Protein AF-A0A644YRN7-F1 (afdb_monomer)

Solvent-accessible surface area (backbone atoms only — not comparable to full-atom values): 9204 Å² total; per-residue (Å²): 132,76,74,69,64,65,41,64,81,68,76,55,63,80,93,56,58,71,70,54,63,56,49,50,51,54,53,51,49,52,49,52,53,53,53,49,54,51,52,52,53,51,54,54,50,51,53,50,53,52,52,52,51,53,50,52,48,62,66,44,46,59,58,52,51,55,42,42,75,79,64,52,53,75,65,59,58,53,50,52,55,51,52,51,41,50,51,53,40,53,52,49,51,51,52,50,52,53,53,50,51,51,49,53,53,51,53,47,62,65,46,58,80,81,46,96,69,85,88,72,82,64,62,68,62,54,51,52,51,52,54,51,51,51,55,49,35,54,50,60,49,52,50,59,60,54,51,56,63,56,57,59,62,56,67,66,72,80,113

Structure (mmCIF, N/CA/C/O backbone):
data_AF-A0A644YRN7-F1
#
_entry.id   AF-A0A644YRN7-F1
#
loop_
_atom_site.group_PDB
_atom_site.id
_atom_site.type_symbol
_atom_site.label_atom_id
_atom_site.label_alt_id
_atom_site.label_comp_id
_atom_site.label_asym_id
_atom_site.label_entity_id
_atom_site.label_seq_id
_atom_site.pdbx_PDB_ins_code
_atom_site.Cartn_x
_atom_site.Cartn_y
_atom_site.Cartn_z
_atom_site.occupancy
_atom_site.B_iso_or_equiv
_atom_site.auth_seq_id
_atom_site.auth_comp_id
_atom_site.auth_asym_id
_atom_site.auth_atom_id
_atom_site.pdbx_PDB_model_num
ATOM 1 N N . MET A 1 1 ? 25.255 -28.067 -51.061 1.00 49.94 1 MET A N 1
ATOM 2 C CA . MET A 1 1 ? 25.828 -27.171 -50.021 1.00 49.94 1 MET A CA 1
ATOM 3 C C . MET A 1 1 ? 25.287 -25.727 -50.009 1.00 49.94 1 MET A C 1
ATOM 5 O O . MET A 1 1 ? 25.617 -25.000 -49.083 1.00 49.94 1 MET A O 1
ATOM 9 N N . LYS A 1 2 ? 24.439 -25.277 -50.957 1.00 49.91 2 LYS A N 1
ATOM 10 C CA . LYS A 1 2 ? 23.827 -23.923 -50.919 1.00 49.91 2 LYS A CA 1
ATOM 11 C C . LYS A 1 2 ? 22.542 -23.813 -50.076 1.00 49.91 2 LYS A C 1
ATOM 13 O O . LYS A 1 2 ? 22.180 -22.715 -49.687 1.00 49.91 2 LYS A O 1
ATOM 18 N N . GLN A 1 3 ? 21.896 -24.933 -49.756 1.00 50.34 3 GLN A N 1
ATOM 19 C CA . GLN A 1 3 ? 20.575 -24.953 -49.112 1.00 50.34 3 GLN A CA 1
ATOM 20 C C . GLN A 1 3 ? 20.610 -24.692 -47.595 1.00 50.34 3 GLN A C 1
ATOM 22 O O . GLN A 1 3 ? 19.632 -24.225 -47.030 1.00 50.34 3 GLN A O 1
ATOM 27 N N . TRP A 1 4 ? 21.756 -24.914 -46.946 1.00 53.44 4 TRP A N 1
ATOM 28 C CA . TRP A 1 4 ? 21.911 -24.742 -45.496 1.00 53.44 4 TRP A CA 1
ATOM 29 C C . TRP A 1 4 ? 22.151 -23.293 -45.050 1.00 53.44 4 TRP A C 1
ATOM 31 O O . TRP A 1 4 ? 21.967 -22.989 -43.877 1.00 53.44 4 TRP A O 1
ATOM 41 N N . ARG A 1 5 ? 22.546 -22.388 -45.960 1.00 56.09 5 ARG A N 1
ATOM 42 C CA . ARG A 1 5 ? 22.817 -20.983 -45.604 1.00 56.09 5 ARG A CA 1
ATOM 43 C C . ARG A 1 5 ? 21.550 -20.133 -45.453 1.00 56.09 5 ARG A C 1
ATOM 45 O O . ARG A 1 5 ? 21.562 -19.217 -44.648 1.00 56.09 5 ARG A O 1
ATOM 52 N N . GLY A 1 6 ? 20.459 -20.478 -46.143 1.00 49.06 6 GLY A N 1
ATOM 53 C CA . GLY A 1 6 ? 19.186 -19.748 -46.044 1.00 49.06 6 GLY A CA 1
ATOM 54 C C . GLY A 1 6 ? 18.405 -20.011 -44.750 1.00 49.06 6 GLY A C 1
ATOM 55 O O . GLY A 1 6 ? 17.650 -19.160 -44.307 1.00 49.06 6 GLY A O 1
ATOM 56 N N . CYS A 1 7 ? 18.618 -21.155 -44.090 1.00 52.56 7 CYS A N 1
ATOM 57 C CA . CYS A 1 7 ? 17.930 -21.473 -42.831 1.00 52.56 7 CYS A CA 1
ATOM 58 C C . CYS A 1 7 ? 18.516 -20.760 -41.598 1.00 52.56 7 CYS A C 1
ATOM 60 O O . CYS A 1 7 ? 17.909 -20.814 -40.530 1.00 52.56 7 CYS A O 1
ATOM 62 N N . TYR A 1 8 ? 19.683 -20.117 -41.720 1.00 54.66 8 TYR A N 1
ATOM 63 C CA . TYR A 1 8 ? 20.344 -19.437 -40.599 1.00 54.66 8 TYR A CA 1
ATOM 64 C C . TYR A 1 8 ? 19.957 -17.955 -40.480 1.00 54.66 8 TYR A C 1
ATOM 66 O O . TYR A 1 8 ? 20.001 -17.414 -39.380 1.00 54.66 8 TYR A O 1
ATOM 74 N N . GLU A 1 9 ? 19.538 -17.313 -41.577 1.00 49.16 9 GLU A N 1
ATOM 75 C CA . GLU A 1 9 ? 19.090 -15.909 -41.570 1.00 49.16 9 GLU A CA 1
ATOM 76 C C . GLU A 1 9 ? 17.693 -15.729 -40.953 1.00 49.16 9 GLU A C 1
ATOM 78 O O . GLU A 1 9 ? 17.376 -14.646 -40.471 1.00 49.16 9 GLU A O 1
ATOM 83 N N . GLU A 1 10 ? 16.883 -16.792 -40.876 1.00 53.25 10 GLU A N 1
ATOM 84 C CA . GLU A 1 10 ? 15.527 -16.734 -40.306 1.00 53.25 10 GLU A CA 1
ATOM 85 C C . GLU A 1 10 ? 15.383 -17.372 -38.914 1.00 53.25 10 GLU A C 1
ATOM 87 O O . GLU A 1 10 ? 14.283 -17.394 -38.364 1.00 53.25 10 GLU A O 1
ATOM 92 N N . GLY A 1 11 ? 16.449 -17.927 -38.322 1.00 54.25 11 GLY A N 1
ATOM 93 C CA . GLY A 1 11 ? 16.382 -18.564 -36.995 1.00 54.25 11 GLY A CA 1
ATOM 94 C C . GLY A 1 11 ? 15.363 -19.716 -36.876 1.00 54.25 11 GLY A C 1
ATOM 95 O O . GLY A 1 11 ? 15.048 -20.154 -35.770 1.00 54.25 11 GLY A O 1
ATOM 96 N N . LYS A 1 12 ? 14.833 -20.214 -38.000 1.00 51.91 12 LYS A N 1
ATOM 97 C CA . LYS A 1 12 ? 13.794 -21.245 -38.071 1.00 51.91 12 LYS A CA 1
ATOM 98 C C . LYS A 1 12 ? 14.331 -22.457 -38.815 1.00 51.91 12 LYS A C 1
ATOM 100 O O . LYS A 1 12 ? 14.265 -22.543 -40.038 1.00 51.91 12 LYS A O 1
ATOM 105 N N . VAL A 1 13 ? 14.830 -23.430 -38.059 1.00 55.69 13 VAL A N 1
ATOM 106 C CA . VAL A 1 13 ? 15.157 -24.758 -38.588 1.00 55.69 13 VAL A CA 1
ATOM 107 C C . VAL A 1 13 ? 13.957 -25.664 -38.319 1.00 55.69 13 VAL A C 1
ATOM 109 O O . VAL A 1 13 ? 13.679 -26.002 -37.175 1.00 55.69 13 VAL A O 1
ATOM 112 N N . GLY A 1 14 ? 13.202 -25.998 -39.370 1.00 56.12 14 GLY A N 1
ATOM 113 C CA . GLY A 1 14 ? 12.149 -27.019 -39.328 1.00 56.12 14 GLY A CA 1
ATOM 114 C C . GLY A 1 14 ? 11.021 -26.770 -38.325 1.00 56.12 14 GLY A C 1
ATOM 115 O O . GLY A 1 14 ? 10.788 -27.624 -37.486 1.00 56.12 14 GLY A O 1
ATOM 116 N N . GLY A 1 15 ? 10.328 -25.625 -38.387 1.00 57.16 15 GLY A N 1
ATOM 117 C CA . GLY A 1 15 ? 9.036 -25.384 -37.710 1.00 57.16 15 GLY A CA 1
ATOM 118 C C . GLY A 1 15 ? 8.986 -25.503 -36.176 1.00 57.16 15 GLY A C 1
ATOM 119 O O . GLY A 1 15 ? 7.934 -25.259 -35.597 1.00 57.16 15 GLY A O 1
ATOM 120 N N . TYR A 1 16 ? 10.081 -25.888 -35.520 1.00 60.94 16 TYR A N 1
ATOM 121 C CA . TYR A 1 16 ? 10.159 -26.179 -34.093 1.00 60.94 16 TYR A CA 1
ATOM 122 C C . TYR A 1 16 ? 11.164 -25.187 -33.502 1.00 60.94 16 TYR A C 1
ATOM 124 O O . TYR A 1 16 ? 12.379 -25.312 -33.666 1.00 60.94 16 TYR A O 1
ATOM 132 N N . THR A 1 17 ? 10.652 -24.145 -32.849 1.00 58.84 17 THR A N 1
ATOM 133 C CA . THR A 1 17 ? 11.435 -23.091 -32.197 1.00 58.84 17 THR A CA 1
ATOM 134 C C . THR A 1 17 ? 11.987 -23.587 -30.854 1.00 58.84 17 THR A C 1
ATOM 136 O O . THR A 1 17 ? 11.555 -23.178 -29.781 1.00 58.84 17 THR A O 1
ATOM 139 N N . ILE A 1 18 ? 12.984 -24.478 -30.893 1.00 59.03 18 ILE A N 1
ATOM 140 C CA . ILE A 1 18 ? 13.581 -25.106 -29.692 1.00 59.03 18 ILE A CA 1
ATOM 141 C C . ILE A 1 18 ? 14.165 -24.063 -28.705 1.00 59.03 18 ILE A C 1
ATOM 143 O O . ILE A 1 18 ? 14.219 -24.307 -27.497 1.00 59.03 18 ILE A O 1
ATOM 147 N N . PHE A 1 19 ? 14.549 -22.877 -29.194 1.00 64.50 19 PHE A N 1
ATOM 148 C CA . PHE A 1 19 ? 15.011 -21.750 -28.369 1.00 64.50 19 PHE A CA 1
ATOM 149 C C . PHE A 1 19 ? 13.874 -20.931 -27.735 1.00 64.50 19 PHE A C 1
ATOM 151 O O . PHE A 1 19 ? 14.059 -20.391 -26.646 1.00 64.50 19 PHE A O 1
ATOM 158 N N . ASP A 1 20 ? 12.704 -20.867 -28.370 1.00 67.31 20 ASP A N 1
ATOM 159 C CA . ASP A 1 20 ? 11.562 -20.066 -27.912 1.00 67.31 20 ASP A CA 1
ATOM 160 C C . ASP A 1 20 ? 10.786 -20.820 -26.821 1.00 67.31 20 ASP A C 1
ATOM 162 O O . ASP A 1 20 ? 10.565 -20.303 -25.730 1.00 67.31 20 ASP A O 1
ATOM 166 N N . GLU A 1 21 ? 10.523 -22.118 -27.027 1.00 69.31 21 GLU A N 1
ATOM 167 C CA . GLU A 1 21 ? 9.742 -22.936 -26.088 1.00 69.31 21 GLU A CA 1
ATOM 168 C C . GLU A 1 21 ? 10.437 -23.125 -24.724 1.00 69.31 21 GLU A C 1
ATOM 170 O O . GLU A 1 21 ? 9.800 -23.047 -23.666 1.00 69.31 21 GLU A O 1
ATOM 175 N N . LYS A 1 22 ? 11.765 -23.329 -24.716 1.00 68.88 22 LYS A N 1
ATOM 176 C CA . LYS A 1 22 ? 12.532 -23.411 -23.463 1.00 68.88 22 LYS A CA 1
ATOM 177 C C . LYS A 1 22 ? 12.658 -22.049 -22.778 1.00 68.88 22 LYS A C 1
ATOM 179 O O . LYS A 1 22 ? 12.472 -21.993 -21.563 1.00 68.88 22 LYS A O 1
ATOM 184 N N . SER A 1 23 ? 12.949 -20.974 -23.517 1.00 75.94 23 SER A N 1
ATOM 185 C CA . SER A 1 23 ? 13.095 -19.615 -22.965 1.00 75.94 23 SER A CA 1
ATOM 186 C C . SER A 1 23 ? 11.795 -19.125 -22.321 1.00 75.94 23 SER A C 1
ATOM 188 O O . SER A 1 23 ? 11.792 -18.671 -21.172 1.00 75.94 23 SER A O 1
ATOM 190 N N . ASP A 1 24 ? 10.665 -19.346 -22.994 1.00 82.25 24 ASP A N 1
ATOM 191 C CA . ASP A 1 24 ? 9.338 -19.012 -22.486 1.00 82.25 24 ASP A CA 1
ATOM 192 C C . ASP A 1 24 ? 9.026 -19.696 -21.161 1.00 82.25 24 ASP A C 1
ATOM 194 O O . ASP A 1 24 ? 8.397 -19.105 -20.280 1.00 82.25 24 ASP A O 1
ATOM 198 N N . LYS A 1 25 ? 9.474 -20.943 -20.992 1.00 81.62 25 LYS A N 1
ATOM 199 C CA . LYS A 1 25 ? 9.264 -21.691 -19.753 1.00 81.62 25 LYS A CA 1
ATOM 200 C C . LYS A 1 25 ? 10.004 -21.049 -18.580 1.00 81.62 25 LYS A C 1
ATOM 202 O O . LYS A 1 25 ? 9.419 -20.921 -17.504 1.00 81.62 25 LYS A O 1
ATOM 207 N N . TYR A 1 26 ? 11.239 -20.586 -18.785 1.00 86.62 26 TYR A N 1
ATOM 208 C CA . TYR A 1 26 ? 12.002 -19.873 -17.754 1.00 86.62 26 TYR A CA 1
ATOM 209 C C . TYR A 1 26 ? 11.416 -18.489 -17.457 1.00 86.62 26 TYR A C 1
ATOM 211 O O . TYR A 1 26 ? 11.288 -18.126 -16.288 1.00 86.62 26 TYR A O 1
ATOM 219 N N . ILE A 1 27 ? 10.985 -17.741 -18.479 1.00 87.94 27 ILE A N 1
ATOM 220 C CA . ILE A 1 27 ? 10.361 -16.422 -18.295 1.00 87.94 27 ILE A CA 1
ATOM 221 C C . ILE A 1 27 ? 9.021 -16.553 -17.557 1.00 87.94 27 ILE A C 1
ATOM 223 O O . ILE A 1 27 ? 8.751 -15.791 -16.627 1.00 87.94 27 ILE A O 1
ATOM 227 N N . LYS A 1 28 ? 8.184 -17.533 -17.922 1.00 88.31 28 LYS A N 1
ATOM 228 C CA . LYS A 1 28 ? 6.912 -17.815 -17.233 1.00 88.31 28 LYS A CA 1
ATOM 229 C C . LYS A 1 28 ? 7.150 -18.236 -15.786 1.00 88.31 28 LYS A C 1
ATOM 231 O O . LYS A 1 28 ? 6.485 -17.714 -14.894 1.00 88.31 28 LYS A O 1
ATOM 236 N N . PHE A 1 29 ? 8.123 -19.114 -15.540 1.00 92.00 29 PHE A N 1
ATOM 237 C CA . PHE A 1 29 ? 8.484 -19.533 -14.186 1.00 92.00 29 PHE A CA 1
ATOM 238 C C . PHE A 1 29 ? 8.983 -18.356 -13.333 1.00 92.00 29 PHE A C 1
ATOM 240 O O . PHE A 1 29 ? 8.491 -18.152 -12.225 1.00 92.00 29 PHE A O 1
ATOM 247 N N . GLY A 1 30 ? 9.887 -17.530 -13.870 1.00 93.06 30 GLY A N 1
ATOM 248 C CA . GLY A 1 30 ? 10.397 -16.341 -13.186 1.00 93.06 30 GLY A CA 1
ATOM 249 C C . GLY A 1 30 ? 9.299 -15.325 -12.862 1.00 93.06 30 GLY A C 1
ATOM 250 O O . GLY A 1 30 ? 9.246 -14.813 -11.745 1.00 93.06 30 GLY A O 1
ATOM 251 N N . LYS A 1 31 ? 8.366 -15.086 -13.795 1.00 91.56 31 LYS A N 1
ATOM 252 C CA . LYS A 1 31 ? 7.197 -14.222 -13.559 1.00 91.56 31 LYS A CA 1
ATOM 253 C C . LYS A 1 31 ? 6.299 -14.763 -12.446 1.00 91.56 31 LYS A C 1
ATOM 255 O O . LYS A 1 31 ? 5.912 -14.001 -11.565 1.00 91.56 31 LYS A O 1
ATOM 260 N N . LEU A 1 32 ? 5.981 -16.058 -12.463 1.00 94.00 32 LEU A N 1
ATOM 261 C CA . LEU A 1 32 ? 5.160 -16.686 -11.421 1.00 94.00 32 LEU A CA 1
ATOM 262 C C . LEU A 1 32 ? 5.814 -16.574 -10.042 1.00 94.00 32 LEU A C 1
ATOM 264 O O . LEU A 1 32 ? 5.143 -16.225 -9.073 1.00 94.00 32 LEU A O 1
ATOM 268 N N . PHE A 1 33 ? 7.122 -16.819 -9.964 1.00 95.69 33 PHE A N 1
ATOM 269 C CA . PHE A 1 33 ? 7.883 -16.670 -8.728 1.00 95.69 33 PHE A CA 1
ATOM 270 C C . PHE A 1 33 ? 7.885 -15.219 -8.224 1.00 95.69 33 PHE A C 1
ATOM 272 O O . PHE A 1 33 ? 7.654 -14.962 -7.048 1.00 95.69 33 PHE A O 1
ATOM 279 N N . TYR A 1 34 ? 8.079 -14.250 -9.118 1.00 92.88 34 TYR A N 1
ATOM 280 C CA . TYR A 1 34 ? 8.039 -12.833 -8.763 1.00 92.88 34 TYR A CA 1
ATOM 281 C C . TYR A 1 34 ? 6.675 -12.412 -8.190 1.00 92.88 34 TYR A C 1
ATOM 283 O O . TYR A 1 34 ? 6.608 -11.804 -7.119 1.00 92.88 34 TYR A O 1
ATOM 291 N N . PHE A 1 35 ? 5.575 -12.782 -8.855 1.00 93.12 35 PHE A N 1
ATOM 292 C CA . PHE A 1 35 ? 4.229 -12.463 -8.373 1.00 93.12 35 PHE A CA 1
ATOM 293 C C . PHE A 1 35 ? 3.880 -13.168 -7.060 1.00 93.12 35 PHE A C 1
ATOM 295 O O . PHE A 1 35 ? 3.199 -12.571 -6.226 1.00 93.12 35 PHE A O 1
ATOM 302 N N . SER A 1 36 ? 4.352 -14.401 -6.840 1.00 95.44 36 SER A N 1
ATOM 303 C CA . SER A 1 36 ? 4.099 -15.101 -5.578 1.00 95.44 36 SER A CA 1
ATOM 304 C C . SER A 1 36 ? 4.773 -14.389 -4.405 1.00 95.44 36 SER A C 1
ATOM 306 O O . SER A 1 36 ? 4.118 -14.136 -3.396 1.00 95.44 36 SER A O 1
ATOM 308 N N . VAL A 1 37 ? 6.033 -13.968 -4.556 1.00 96.69 37 VAL A N 1
ATOM 309 C CA . VAL A 1 37 ? 6.764 -13.212 -3.526 1.00 96.69 37 VAL A CA 1
ATOM 310 C C . VAL A 1 37 ? 6.051 -11.897 -3.196 1.00 96.69 37 VAL A C 1
ATOM 312 O O . VAL A 1 37 ? 5.842 -11.596 -2.021 1.00 96.69 37 VAL A O 1
ATOM 315 N N . ILE A 1 38 ? 5.600 -11.145 -4.207 1.00 93.69 38 ILE A N 1
ATOM 316 C CA . ILE A 1 38 ? 4.824 -9.911 -3.991 1.00 93.69 38 ILE A CA 1
ATOM 317 C C . ILE A 1 38 ? 3.526 -10.199 -3.235 1.00 93.69 38 ILE A C 1
ATOM 319 O O . ILE A 1 38 ? 3.178 -9.463 -2.308 1.00 93.69 38 ILE A O 1
ATOM 323 N N . ALA A 1 39 ? 2.810 -11.263 -3.602 1.00 93.19 39 ALA A N 1
ATOM 324 C CA . ALA A 1 39 ? 1.571 -11.638 -2.934 1.00 93.19 39 ALA A CA 1
ATOM 325 C C . ALA A 1 39 ? 1.813 -11.977 -1.453 1.00 93.19 39 ALA A C 1
ATOM 327 O O . ALA A 1 39 ? 1.104 -11.467 -0.587 1.00 93.19 39 ALA A O 1
ATOM 328 N N . PHE A 1 40 ? 2.858 -12.751 -1.143 1.00 96.50 40 PHE A N 1
ATOM 329 C CA . PHE A 1 40 ? 3.236 -13.064 0.238 1.00 96.50 40 PHE A CA 1
ATOM 330 C C . PHE A 1 40 ? 3.582 -11.812 1.048 1.00 96.50 40 PHE A C 1
ATOM 332 O O . PHE A 1 40 ? 3.052 -11.629 2.145 1.00 96.50 40 PHE A O 1
ATOM 339 N N . ILE A 1 41 ? 4.417 -10.922 0.504 1.00 95.06 41 ILE A N 1
ATOM 340 C CA . ILE A 1 41 ? 4.788 -9.664 1.171 1.00 95.06 41 ILE A CA 1
ATOM 341 C C . ILE A 1 41 ? 3.543 -8.813 1.434 1.00 95.06 41 ILE A C 1
ATOM 343 O O . ILE A 1 41 ? 3.395 -8.244 2.515 1.00 95.06 41 ILE A O 1
ATOM 347 N N . THR A 1 42 ? 2.622 -8.765 0.472 1.00 90.88 42 THR A N 1
ATOM 348 C CA . THR A 1 42 ? 1.374 -8.005 0.587 1.00 90.88 42 THR A CA 1
ATOM 349 C C . THR A 1 42 ? 0.496 -8.547 1.717 1.00 90.88 42 THR A C 1
ATOM 351 O O . THR A 1 42 ? -0.004 -7.771 2.528 1.00 90.88 42 THR A O 1
ATOM 354 N N . ILE A 1 43 ? 0.357 -9.871 1.832 1.00 91.44 43 ILE A N 1
ATOM 355 C CA . ILE A 1 43 ? -0.407 -10.517 2.912 1.00 91.44 43 ILE A CA 1
ATOM 356 C C . ILE A 1 43 ? 0.218 -10.220 4.282 1.00 91.44 43 ILE A C 1
ATOM 358 O O . ILE A 1 43 ? -0.488 -9.836 5.215 1.00 91.44 43 ILE A O 1
ATOM 362 N N . ILE A 1 44 ? 1.542 -10.353 4.405 1.00 93.75 44 ILE A N 1
ATOM 363 C CA . ILE A 1 44 ? 2.261 -10.070 5.657 1.00 9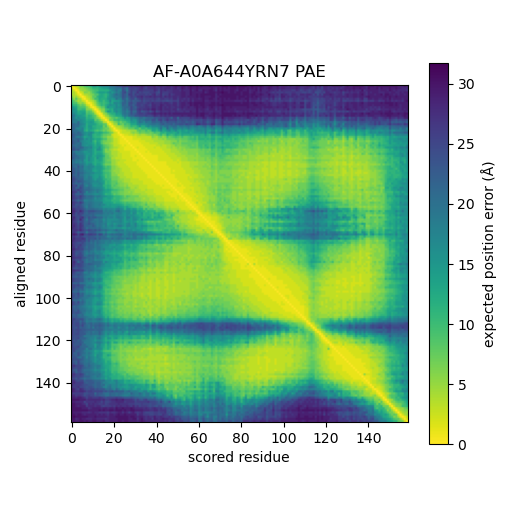3.75 44 ILE A CA 1
ATOM 364 C C . ILE A 1 44 ? 2.117 -8.590 6.035 1.00 93.75 44 ILE A C 1
ATOM 366 O O . ILE A 1 44 ? 1.860 -8.261 7.193 1.00 93.75 44 ILE A O 1
ATOM 370 N N . SER A 1 45 ? 2.231 -7.692 5.056 1.00 89.44 45 SER A N 1
ATOM 371 C CA . SER A 1 45 ? 2.032 -6.256 5.252 1.00 89.44 45 SER A CA 1
ATOM 372 C C . SER A 1 45 ? 0.619 -5.947 5.753 1.00 89.44 45 SER A C 1
ATOM 374 O O . SER A 1 45 ? 0.470 -5.227 6.739 1.00 89.44 45 SER A O 1
ATOM 376 N N . MET A 1 46 ? -0.414 -6.559 5.160 1.00 84.69 46 MET A N 1
ATOM 377 C CA . MET A 1 46 ? -1.796 -6.417 5.630 1.00 84.69 46 MET A CA 1
ATOM 378 C C . MET A 1 46 ? -1.955 -6.884 7.081 1.00 84.69 46 MET A C 1
ATOM 380 O O . MET A 1 46 ? -2.551 -6.172 7.888 1.00 84.69 46 MET A O 1
ATOM 384 N N . ALA A 1 47 ? -1.383 -8.037 7.443 1.00 88.06 47 ALA A N 1
ATOM 385 C CA . ALA A 1 47 ? -1.400 -8.530 8.821 1.00 88.06 47 ALA A CA 1
ATOM 386 C C . ALA A 1 47 ? -0.732 -7.545 9.797 1.00 88.06 47 ALA A C 1
ATOM 388 O O . ALA A 1 47 ? -1.264 -7.286 10.877 1.00 88.06 47 ALA A O 1
ATOM 389 N N . ASN A 1 48 ? 0.390 -6.941 9.400 1.00 89.19 48 ASN A N 1
ATOM 390 C CA . ASN A 1 48 ? 1.071 -5.931 10.206 1.00 89.19 48 ASN A CA 1
ATOM 391 C C . ASN A 1 48 ? 0.193 -4.686 10.417 1.00 89.19 48 ASN A C 1
ATOM 393 O O . ASN A 1 48 ? 0.005 -4.245 11.550 1.00 89.19 48 ASN A O 1
ATOM 397 N N . VAL A 1 49 ? -0.427 -4.169 9.352 1.00 83.00 49 VAL A N 1
ATOM 398 C CA . VAL A 1 49 ? -1.359 -3.033 9.450 1.00 83.00 49 VAL A CA 1
ATOM 399 C C . VAL A 1 49 ? -2.507 -3.352 10.409 1.00 83.00 49 VAL A C 1
ATOM 401 O O . VAL A 1 49 ? -2.824 -2.531 11.270 1.00 83.00 49 VAL A O 1
ATOM 404 N N . PHE A 1 50 ? -3.093 -4.552 10.337 1.00 78.62 50 PHE A N 1
ATOM 405 C CA . PHE A 1 50 ? -4.141 -4.960 11.275 1.00 78.62 50 PHE A CA 1
ATOM 406 C C . PHE A 1 50 ? -3.663 -4.969 12.726 1.00 78.62 50 PHE A C 1
ATOM 408 O O . PHE A 1 50 ? -4.373 -4.469 13.601 1.00 78.62 50 PHE A O 1
ATOM 415 N N . ASN A 1 51 ? -2.462 -5.485 12.985 1.00 84.81 51 ASN A N 1
ATOM 416 C CA . ASN A 1 51 ? -1.889 -5.512 14.327 1.00 84.81 51 ASN A CA 1
ATOM 417 C C . ASN A 1 51 ? -1.653 -4.095 14.866 1.00 84.81 51 ASN A C 1
ATOM 419 O O . ASN A 1 51 ? -2.016 -3.802 16.006 1.00 84.81 51 ASN A O 1
ATOM 423 N N . VAL A 1 52 ? -1.116 -3.194 14.041 1.00 84.56 52 VAL A N 1
ATOM 424 C CA . VAL A 1 52 ? -0.882 -1.791 14.412 1.00 84.56 52 VAL A CA 1
ATOM 425 C C . VAL A 1 52 ? -2.195 -1.070 14.703 1.00 84.56 52 VAL A C 1
ATOM 427 O O . VAL A 1 52 ? -2.306 -0.390 15.723 1.00 84.56 52 VAL A O 1
ATOM 430 N N . VAL A 1 53 ? -3.210 -1.228 13.851 1.00 78.62 53 VAL A N 1
ATOM 431 C CA . VAL A 1 53 ? -4.521 -0.596 14.055 1.00 78.62 53 VAL A CA 1
ATOM 432 C C . VAL A 1 53 ? -5.187 -1.128 15.321 1.00 78.62 53 VAL A C 1
ATOM 434 O O . VAL A 1 53 ? -5.685 -0.343 16.123 1.00 78.62 53 VAL A O 1
ATOM 437 N N . ASN A 1 54 ? -5.165 -2.444 15.544 1.00 78.25 54 ASN A N 1
ATOM 438 C CA . ASN A 1 54 ? -5.768 -3.054 16.729 1.00 78.25 54 ASN A CA 1
ATOM 439 C C . ASN A 1 54 ? -5.101 -2.546 18.019 1.00 78.25 54 ASN A C 1
ATOM 441 O O . ASN A 1 54 ? -5.796 -2.170 18.961 1.00 78.25 54 ASN A O 1
ATOM 445 N N . THR A 1 55 ? -3.770 -2.451 18.035 1.00 83.69 55 THR A N 1
ATOM 446 C CA . THR A 1 55 ? -3.019 -1.878 19.161 1.00 83.69 55 THR A CA 1
ATOM 447 C C . THR A 1 55 ? -3.341 -0.396 19.372 1.00 83.69 55 THR A C 1
ATOM 449 O O . THR A 1 55 ? -3.602 0.011 20.503 1.00 83.69 55 THR A O 1
ATOM 452 N N . ASN A 1 56 ? -3.403 0.410 18.305 1.00 81.19 56 ASN A N 1
ATOM 453 C CA . ASN A 1 56 ? -3.770 1.830 18.398 1.00 81.19 56 ASN A CA 1
ATOM 454 C C . ASN A 1 56 ? -5.176 2.030 18.973 1.00 81.19 56 ASN A C 1
ATOM 456 O O . ASN A 1 56 ? -5.378 2.906 19.813 1.00 81.19 56 ASN A O 1
ATOM 460 N N . VAL A 1 57 ? -6.139 1.199 18.561 1.00 75.25 57 VAL A N 1
ATOM 461 C CA . VAL A 1 57 ? -7.498 1.235 19.111 1.00 75.25 57 VAL A CA 1
ATOM 462 C C . VAL A 1 57 ? -7.473 0.932 20.606 1.00 75.25 57 VAL A C 1
ATOM 464 O O . VAL A 1 57 ? -8.045 1.697 21.371 1.00 75.25 57 VAL A O 1
ATOM 467 N N . ILE A 1 58 ? -6.772 -0.115 21.050 1.00 77.94 58 ILE A N 1
ATOM 468 C CA . ILE A 1 58 ? -6.691 -0.474 22.478 1.00 77.94 58 ILE A CA 1
ATOM 469 C C . ILE A 1 58 ? -6.092 0.666 23.314 1.00 77.94 58 ILE A C 1
ATOM 471 O O . ILE A 1 58 ? -6.632 0.994 24.372 1.00 77.94 58 ILE A O 1
ATOM 475 N N . LEU A 1 59 ? -5.010 1.288 22.838 1.00 77.62 59 LEU A N 1
ATOM 476 C CA . LEU A 1 59 ? -4.355 2.401 23.533 1.00 77.62 59 LEU A CA 1
ATOM 477 C C . LEU A 1 59 ? -5.293 3.609 23.678 1.00 77.62 59 LEU A C 1
ATOM 479 O O . LEU A 1 59 ? -5.393 4.188 24.759 1.00 77.62 59 LEU A O 1
ATOM 483 N N . ARG A 1 60 ? -6.037 3.940 22.618 1.00 78.94 60 ARG A N 1
ATOM 484 C CA . ARG A 1 60 ? -6.940 5.101 22.586 1.00 78.94 60 ARG A CA 1
ATOM 485 C C . ARG A 1 60 ? -8.316 4.842 23.177 1.00 78.94 60 ARG A C 1
ATOM 487 O O . ARG A 1 60 ? -9.006 5.792 23.529 1.00 78.94 60 ARG A O 1
ATOM 494 N N . SER A 1 61 ? -8.723 3.587 23.354 1.00 74.81 61 SER A N 1
ATOM 495 C CA . SER A 1 61 ? -10.000 3.242 23.990 1.00 74.81 61 SER A CA 1
ATOM 496 C C . SER A 1 61 ? -10.144 3.857 25.383 1.00 74.81 61 SER A C 1
ATOM 498 O O . SER A 1 61 ? -11.248 4.242 25.754 1.00 74.81 61 SER A O 1
ATOM 500 N N . LYS A 1 62 ? -9.044 4.018 26.136 1.00 76.25 62 LYS A N 1
ATOM 501 C CA . LYS A 1 62 ? -9.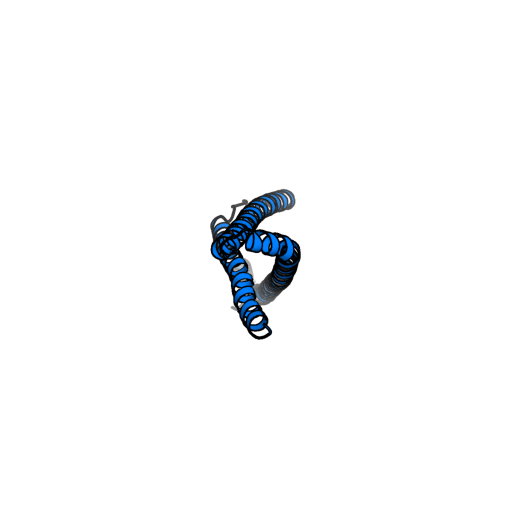058 4.687 27.450 1.00 76.25 62 LYS A CA 1
ATOM 502 C C . LYS A 1 62 ? -9.388 6.178 27.338 1.00 76.25 62 LYS A C 1
ATOM 504 O O . LYS A 1 62 ? -10.240 6.671 28.069 1.00 76.25 62 LYS A O 1
ATOM 509 N N . GLU A 1 63 ? -8.768 6.880 26.395 1.00 78.81 63 GLU A N 1
ATOM 510 C CA . GLU A 1 63 ? -9.031 8.302 26.134 1.00 78.81 63 GLU A CA 1
ATOM 511 C C . GLU A 1 63 ? -10.456 8.514 25.604 1.00 78.81 63 GLU A C 1
ATOM 513 O O . GLU A 1 63 ? -11.179 9.399 26.060 1.00 78.81 63 GLU A O 1
ATOM 518 N N . LEU A 1 64 ? -10.899 7.649 24.686 1.00 75.06 64 LEU A N 1
ATOM 519 C CA . LEU A 1 64 ? -12.245 7.676 24.114 1.00 75.06 64 LEU A CA 1
ATOM 520 C C . LEU A 1 64 ? -13.330 7.372 25.159 1.00 75.06 64 LEU A C 1
ATOM 522 O O . LEU A 1 64 ? -14.401 7.978 25.117 1.00 75.06 64 LEU A O 1
ATOM 526 N N . ALA A 1 65 ? -13.054 6.475 26.112 1.00 72.88 65 ALA A N 1
ATOM 527 C CA . ALA A 1 65 ? -13.941 6.206 27.239 1.00 72.88 65 ALA A CA 1
ATOM 528 C C . ALA A 1 65 ? -14.089 7.444 28.137 1.00 72.88 65 ALA A C 1
ATOM 530 O O . ALA A 1 65 ? -15.214 7.815 28.464 1.00 72.88 65 ALA A O 1
ATOM 531 N N . LEU A 1 66 ? -12.996 8.148 28.452 1.00 80.44 66 LEU A N 1
ATOM 532 C CA . LEU A 1 66 ? -13.046 9.404 29.214 1.00 80.44 66 LEU A CA 1
ATOM 533 C C . LEU A 1 66 ? -13.843 10.493 28.479 1.00 80.44 66 LEU A C 1
ATOM 535 O O . LEU A 1 66 ? -14.704 11.139 29.070 1.00 80.44 66 LEU A O 1
ATOM 539 N N . LEU A 1 67 ? -13.633 10.644 27.169 1.00 77.44 67 LEU A N 1
ATOM 540 C CA . LEU A 1 67 ? -14.405 11.563 26.324 1.00 77.44 67 LEU A CA 1
ATOM 541 C C . LEU A 1 67 ? -15.905 11.232 26.309 1.00 77.44 67 LEU A C 1
ATOM 543 O O . LEU A 1 67 ? -16.736 12.140 26.271 1.00 77.44 67 LEU A O 1
ATOM 547 N N . SER A 1 68 ? -16.268 9.947 26.364 1.00 75.69 68 SER A N 1
ATOM 548 C CA . SER A 1 68 ? -17.674 9.529 26.399 1.00 75.69 68 SER A CA 1
ATOM 549 C C . SER A 1 68 ? -18.384 9.932 27.696 1.00 75.69 68 SER A C 1
ATOM 551 O O . SER A 1 68 ? -19.561 10.284 27.651 1.00 75.69 68 SER A O 1
ATOM 553 N N . VAL A 1 69 ? -17.661 9.982 28.822 1.00 80.06 69 VAL A N 1
ATOM 554 C CA . VAL A 1 69 ? -18.186 10.454 30.118 1.00 80.06 69 VAL A CA 1
ATOM 555 C C . VAL A 1 69 ? -18.485 11.958 30.085 1.00 80.06 69 VAL A C 1
ATOM 557 O O . VAL A 1 69 ? -19.446 12.406 30.699 1.00 80.06 69 VAL A O 1
ATOM 560 N N . VAL A 1 70 ? -17.725 12.732 29.303 1.00 82.38 70 VAL A N 1
ATOM 561 C CA . VAL A 1 70 ? -17.942 14.179 29.087 1.00 82.38 70 VAL A CA 1
ATOM 562 C C . VAL A 1 70 ? -19.016 14.450 28.008 1.00 82.38 70 VAL A C 1
ATOM 564 O O . VAL A 1 70 ? -19.300 15.594 27.667 1.00 82.38 70 VAL A O 1
ATOM 567 N N . GLY A 1 71 ? -19.658 13.403 27.472 1.00 79.50 71 GLY A N 1
ATOM 568 C CA . GLY A 1 71 ? -20.781 13.520 26.533 1.00 79.50 71 GLY A CA 1
ATOM 569 C C . GLY A 1 71 ? -20.403 13.451 25.050 1.00 79.50 71 GLY A C 1
ATOM 570 O O . GLY A 1 71 ? -21.216 13.796 24.190 1.00 79.50 71 GLY A O 1
ATOM 571 N N . ALA A 1 72 ? -19.193 12.998 24.703 1.00 77.25 72 ALA A N 1
ATOM 572 C CA . ALA A 1 72 ? -18.813 12.828 23.303 1.00 77.25 72 ALA A CA 1
ATOM 573 C C . ALA A 1 72 ? -19.688 11.770 22.600 1.00 77.25 72 ALA A C 1
ATOM 575 O O . ALA A 1 72 ? -19.768 10.609 23.005 1.00 77.25 72 ALA A O 1
ATOM 576 N N . SER A 1 73 ? -20.318 12.159 21.487 1.00 78.25 73 SER A N 1
ATOM 577 C CA . SER A 1 73 ? -21.147 11.258 20.680 1.00 78.25 73 SER A CA 1
ATOM 578 C C . SER A 1 73 ? -20.317 10.154 20.009 1.00 78.25 73 SER A C 1
ATOM 580 O O . SER A 1 73 ? -19.242 10.404 19.458 1.00 78.25 73 SER A O 1
ATOM 582 N N . ARG A 1 74 ? -20.867 8.929 19.940 1.00 71.56 74 ARG A N 1
ATOM 583 C CA . ARG A 1 74 ? -20.263 7.770 19.241 1.00 71.56 74 ARG A CA 1
ATOM 584 C C . ARG A 1 74 ? -19.929 8.055 17.767 1.00 71.56 74 ARG A C 1
ATOM 586 O O . ARG A 1 74 ? -19.074 7.385 17.189 1.00 71.56 74 ARG A O 1
ATOM 593 N N . ASN A 1 75 ? -20.594 9.032 17.146 1.00 76.00 75 ASN A N 1
ATOM 594 C CA . ASN A 1 75 ? -20.316 9.445 15.768 1.00 76.00 75 ASN A CA 1
ATOM 595 C C . ASN A 1 75 ? -19.018 10.253 15.645 1.00 76.00 75 ASN A C 1
ATOM 597 O O . ASN A 1 75 ? -18.304 10.091 14.655 1.00 76.00 75 ASN A O 1
ATOM 601 N N . SER A 1 76 ? -18.671 11.053 16.656 1.00 76.75 76 SER A N 1
ATOM 602 C CA . SER A 1 76 ? -17.411 11.803 16.695 1.00 76.75 76 SER A CA 1
ATOM 603 C C . SER A 1 76 ? -16.215 10.853 16.752 1.00 76.75 76 SER A C 1
ATOM 605 O O . SER A 1 76 ? -15.261 11.019 15.999 1.00 76.75 76 SER A O 1
ATOM 607 N N . ILE A 1 77 ? -16.322 9.785 17.549 1.00 74.06 77 ILE A N 1
ATOM 608 C CA . ILE A 1 77 ? -15.289 8.745 17.668 1.00 74.06 77 ILE A CA 1
ATOM 609 C C . ILE A 1 77 ? -15.058 8.047 16.322 1.00 74.06 77 ILE A C 1
ATOM 611 O O . ILE A 1 77 ? -13.926 7.938 15.856 1.00 74.06 77 ILE A O 1
ATOM 615 N N . LYS A 1 78 ? -16.135 7.638 15.639 1.00 75.38 78 LYS A N 1
ATOM 616 C CA . LYS A 1 78 ? -16.030 7.027 14.304 1.00 75.38 78 LYS A CA 1
ATOM 617 C C . LYS A 1 78 ? -15.384 7.972 13.294 1.00 75.38 78 LYS A C 1
ATOM 619 O O . LYS A 1 78 ? -14.550 7.530 12.512 1.00 75.38 78 LYS A O 1
ATOM 624 N N . LYS A 1 79 ? -15.754 9.258 13.305 1.00 82.31 79 LYS A N 1
ATOM 625 C CA . LYS A 1 79 ? -15.203 10.260 12.381 1.00 82.31 79 LYS A CA 1
ATOM 626 C C . LYS A 1 79 ? -13.691 10.416 12.555 1.00 82.31 79 LYS A C 1
ATOM 628 O O . LYS A 1 79 ? -12.982 10.475 11.558 1.00 82.31 79 LYS A O 1
ATOM 633 N N . ILE A 1 80 ? -13.205 10.419 13.796 1.00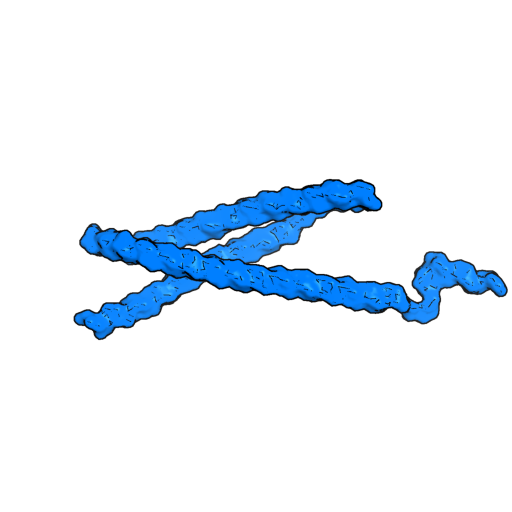 81.31 80 ILE A N 1
ATOM 634 C CA . ILE A 1 80 ? -11.769 10.485 14.098 1.00 81.31 80 ILE A CA 1
ATOM 635 C C . ILE A 1 80 ? -11.041 9.263 13.524 1.00 81.31 80 ILE A C 1
ATOM 637 O O . ILE A 1 80 ? -10.056 9.426 12.811 1.00 81.31 80 ILE A O 1
ATOM 641 N N . MET A 1 81 ? -11.571 8.055 13.742 1.00 78.50 81 MET A N 1
ATOM 642 C CA . MET A 1 81 ? -10.970 6.823 13.207 1.00 78.50 81 MET A CA 1
ATOM 643 C C . MET A 1 81 ? -10.913 6.807 11.671 1.00 78.50 81 MET A C 1
ATOM 645 O O . MET A 1 81 ? -9.924 6.364 11.092 1.00 78.50 81 MET A O 1
ATOM 649 N N . TYR A 1 82 ? -11.959 7.306 11.004 1.00 81.25 82 TYR A N 1
ATOM 650 C CA . TYR A 1 82 ? -11.975 7.444 9.544 1.00 81.25 82 TYR A CA 1
ATOM 651 C C . TYR A 1 82 ? -10.911 8.427 9.045 1.00 81.25 82 TYR A C 1
ATOM 653 O O . TYR A 1 82 ? -10.198 8.115 8.092 1.00 81.25 82 TYR A O 1
ATOM 661 N N . LEU A 1 83 ? -10.804 9.598 9.680 1.00 84.50 83 LEU A N 1
ATOM 662 C CA . LEU A 1 83 ? -9.833 10.624 9.298 1.00 84.50 83 LEU A CA 1
ATOM 663 C C . LEU A 1 83 ? -8.401 10.126 9.468 1.00 84.50 83 LEU A C 1
ATOM 665 O O . LEU A 1 83 ? -7.585 10.283 8.567 1.00 84.50 83 LEU A O 1
ATOM 669 N N . GLU A 1 84 ? -8.112 9.471 10.585 1.00 82.38 84 GLU A N 1
ATOM 670 C CA . GLU A 1 84 ? -6.796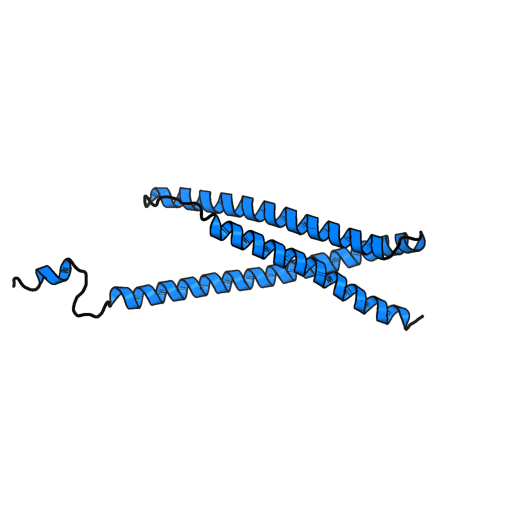 8.905 10.837 1.00 82.38 84 GLU A CA 1
ATOM 671 C C . GLU A 1 84 ? -6.419 7.835 9.807 1.00 82.38 84 GLU A C 1
ATOM 673 O O . GLU A 1 84 ? -5.336 7.881 9.225 1.00 82.38 84 GLU A O 1
ATOM 678 N N . GLY A 1 85 ? -7.328 6.902 9.520 1.00 81.44 85 GLY A N 1
ATOM 679 C CA . GLY A 1 85 ? -7.076 5.872 8.519 1.00 81.44 85 GLY A CA 1
ATOM 680 C C . GLY A 1 85 ? -6.905 6.430 7.100 1.00 81.44 85 GLY A C 1
ATOM 681 O O . GLY A 1 85 ? -6.059 5.946 6.341 1.00 81.44 85 GLY A O 1
ATOM 682 N N . MET A 1 86 ? -7.650 7.484 6.742 1.00 85.06 86 MET A N 1
ATOM 683 C CA . MET A 1 86 ? -7.447 8.203 5.479 1.00 85.06 86 MET A CA 1
ATOM 684 C C . MET A 1 86 ? -6.070 8.864 5.423 1.00 85.06 86 MET A C 1
ATOM 686 O O . MET A 1 86 ? -5.387 8.736 4.408 1.00 85.06 86 MET A O 1
ATOM 690 N N . LEU A 1 87 ? -5.639 9.523 6.502 1.00 87.75 87 LEU A N 1
ATOM 691 C CA . LEU A 1 87 ? -4.320 10.152 6.574 1.00 87.75 87 LEU A CA 1
ATOM 692 C C . LEU A 1 87 ? -3.204 9.119 6.383 1.00 87.75 87 LEU A C 1
ATOM 694 O O . LEU A 1 87 ? -2.338 9.324 5.535 1.00 87.75 87 LEU A O 1
ATOM 698 N N . TYR A 1 88 ? -3.263 7.975 7.073 1.00 85.50 88 TYR A N 1
ATOM 699 C CA . TYR A 1 88 ? -2.285 6.896 6.885 1.00 85.50 88 TYR A CA 1
ATOM 700 C C . TYR A 1 88 ? -2.261 6.356 5.449 1.00 85.50 88 TYR A C 1
ATOM 702 O O . TYR A 1 88 ? -1.184 6.106 4.909 1.00 85.50 88 TYR A O 1
ATOM 710 N N . SER A 1 89 ? -3.426 6.220 4.809 1.00 86.62 89 SER A N 1
ATOM 711 C CA . SER A 1 89 ? -3.519 5.749 3.420 1.00 86.62 89 SER A CA 1
ATOM 712 C C . SER A 1 89 ? -2.888 6.741 2.438 1.00 86.62 89 SER A C 1
ATOM 714 O O . SER A 1 89 ? -2.111 6.343 1.573 1.00 86.62 89 SER A O 1
ATOM 716 N N . ILE A 1 90 ? -3.172 8.039 2.595 1.00 89.88 90 ILE A N 1
ATOM 717 C CA . ILE A 1 90 ? -2.610 9.104 1.749 1.00 89.88 90 ILE A CA 1
ATOM 718 C C . ILE A 1 90 ? -1.091 9.161 1.907 1.00 89.88 90 ILE A C 1
ATOM 720 O O . ILE A 1 90 ? -0.363 9.153 0.917 1.00 89.88 90 ILE A O 1
ATOM 724 N N . ILE A 1 91 ? -0.614 9.169 3.152 1.00 91.62 91 ILE A N 1
ATOM 725 C CA . ILE A 1 91 ? 0.813 9.202 3.465 1.00 91.62 91 ILE A CA 1
ATOM 726 C C . ILE A 1 91 ? 1.517 7.974 2.868 1.00 91.62 91 ILE A C 1
ATOM 728 O O . ILE A 1 91 ? 2.554 8.112 2.221 1.00 91.62 91 ILE A O 1
ATOM 732 N N . GLY A 1 92 ? 0.926 6.783 3.005 1.00 90.00 92 GLY A N 1
ATOM 733 C CA . GLY A 1 92 ? 1.457 5.549 2.427 1.00 90.00 92 GLY A CA 1
ATOM 734 C C . GLY A 1 92 ? 1.569 5.590 0.901 1.00 90.00 92 GLY A C 1
ATOM 735 O O . GLY A 1 92 ? 2.603 5.202 0.360 1.00 90.00 92 GLY A O 1
ATOM 736 N N . ILE A 1 93 ? 0.553 6.110 0.203 1.00 91.25 93 ILE A N 1
ATOM 737 C CA . ILE A 1 93 ? 0.579 6.265 -1.261 1.00 91.25 93 ILE A CA 1
ATOM 738 C C . ILE A 1 93 ? 1.694 7.226 -1.683 1.00 91.25 93 ILE A C 1
ATOM 740 O O . ILE A 1 93 ? 2.452 6.914 -2.601 1.00 91.25 93 ILE A O 1
ATOM 744 N N . ILE A 1 94 ? 1.833 8.364 -0.997 1.00 94.06 94 ILE A N 1
ATOM 745 C CA . ILE A 1 94 ? 2.880 9.351 -1.292 1.00 94.06 94 ILE A CA 1
ATOM 746 C C . ILE A 1 94 ? 4.264 8.710 -1.151 1.00 94.06 94 ILE A C 1
ATOM 748 O O . ILE A 1 94 ? 5.059 8.759 -2.091 1.00 94.06 94 ILE A O 1
ATOM 752 N N . TYR A 1 95 ? 4.541 8.051 -0.022 1.00 94.50 95 TYR A N 1
ATOM 753 C CA . TYR A 1 95 ? 5.823 7.372 0.178 1.00 94.50 95 TYR A CA 1
ATOM 754 C C . TYR A 1 95 ? 6.046 6.241 -0.831 1.00 94.50 95 TYR A C 1
ATOM 756 O O . TYR A 1 95 ? 7.152 6.109 -1.352 1.00 94.50 95 TYR A O 1
ATOM 764 N N . GLY A 1 96 ? 5.011 5.465 -1.160 1.00 91.94 96 GLY A N 1
ATOM 765 C CA . GLY A 1 96 ? 5.094 4.389 -2.147 1.00 91.94 96 GLY A CA 1
ATOM 766 C C . GLY A 1 96 ? 5.487 4.890 -3.538 1.00 91.94 96 GLY A C 1
ATOM 767 O O . GLY A 1 96 ? 6.395 4.332 -4.155 1.00 91.94 96 GLY A O 1
ATOM 768 N N . ILE A 1 97 ? 4.866 5.977 -4.010 1.00 92.00 97 ILE A N 1
ATOM 769 C CA . ILE A 1 97 ? 5.186 6.585 -5.310 1.00 92.00 97 ILE A CA 1
ATOM 770 C C . ILE A 1 97 ? 6.607 7.154 -5.304 1.00 92.00 97 ILE A C 1
ATOM 772 O O . ILE A 1 97 ? 7.359 6.922 -6.248 1.00 92.00 97 ILE A O 1
ATOM 776 N N . VAL A 1 98 ? 6.991 7.875 -4.246 1.00 94.31 98 VAL A N 1
ATOM 777 C CA . VAL A 1 98 ? 8.320 8.497 -4.146 1.00 94.31 98 VAL A CA 1
ATOM 778 C C . VAL A 1 98 ? 9.415 7.430 -4.126 1.00 94.31 98 VAL A C 1
ATOM 780 O O . VAL A 1 98 ? 10.331 7.471 -4.945 1.00 94.31 98 VAL A O 1
ATOM 783 N N . ILE A 1 99 ? 9.304 6.437 -3.242 1.00 94.62 99 ILE A N 1
ATOM 784 C CA . ILE A 1 99 ? 10.306 5.372 -3.103 1.00 94.62 99 ILE A CA 1
ATOM 785 C C . ILE A 1 99 ? 10.339 4.495 -4.359 1.00 94.62 99 ILE A C 1
ATOM 787 O O . ILE A 1 99 ? 11.421 4.167 -4.850 1.00 94.62 99 ILE A O 1
ATOM 791 N N . GLY A 1 100 ? 9.176 4.146 -4.916 1.00 91.81 100 GLY A N 1
ATOM 792 C CA . GLY A 1 100 ? 9.080 3.366 -6.150 1.00 91.81 100 GLY A CA 1
ATOM 793 C C . GLY A 1 100 ? 9.680 4.100 -7.350 1.00 91.81 100 GLY A C 1
ATOM 794 O O . GLY A 1 100 ? 10.455 3.520 -8.109 1.00 91.81 100 GLY A O 1
ATOM 795 N N . GLY A 1 101 ? 9.391 5.397 -7.486 1.00 90.62 101 GLY A N 1
ATOM 796 C CA . GLY A 1 101 ? 9.945 6.256 -8.532 1.00 90.62 101 GLY A CA 1
ATOM 797 C C . GLY A 1 101 ? 11.466 6.376 -8.447 1.00 90.62 101 GLY A C 1
ATOM 798 O O . GLY A 1 101 ? 12.151 6.153 -9.445 1.00 90.62 101 GLY A O 1
ATOM 799 N N . ILE A 1 102 ? 12.001 6.642 -7.249 1.00 92.06 102 ILE A N 1
ATOM 800 C CA . ILE A 1 102 ? 13.452 6.702 -7.007 1.00 92.06 102 ILE A CA 1
ATOM 801 C C . ILE A 1 102 ? 14.105 5.356 -7.326 1.00 92.06 102 ILE A C 1
ATOM 803 O O . ILE A 1 102 ? 15.114 5.317 -8.027 1.00 92.06 102 ILE A O 1
ATOM 807 N N . SER A 1 103 ? 13.511 4.251 -6.869 1.00 90.69 103 SER A N 1
ATOM 808 C CA . SER A 1 103 ? 14.027 2.902 -7.128 1.00 90.69 103 SER A CA 1
ATOM 809 C C . SER A 1 103 ? 14.078 2.598 -8.625 1.00 90.69 103 SER A C 1
ATOM 811 O O . SER A 1 103 ? 15.069 2.062 -9.110 1.00 90.69 103 SER A O 1
ATOM 813 N N . SER A 1 104 ? 13.048 2.993 -9.378 1.00 88.25 104 SER A N 1
ATOM 814 C CA . SER A 1 104 ? 12.987 2.787 -10.827 1.00 88.25 104 SER A CA 1
ATOM 815 C C . SER A 1 104 ? 14.070 3.578 -11.574 1.00 88.25 104 SER A C 1
ATOM 817 O O . SER A 1 104 ? 14.737 3.042 -12.460 1.00 88.25 104 SER A O 1
ATOM 819 N N . ILE A 1 105 ? 14.317 4.828 -11.167 1.00 88.12 105 ILE A N 1
ATOM 820 C CA . ILE A 1 105 ? 15.412 5.649 -11.706 1.00 88.12 105 ILE A CA 1
ATOM 821 C C . ILE A 1 105 ? 16.771 5.035 -11.351 1.00 88.12 105 ILE A C 1
ATOM 823 O O . ILE A 1 105 ? 17.641 4.931 -12.214 1.00 88.12 105 ILE A O 1
ATOM 827 N N . LEU A 1 106 ? 16.954 4.595 -10.105 1.00 89.44 106 LEU A N 1
ATOM 828 C CA . LEU A 1 106 ? 18.205 4.001 -9.637 1.00 89.44 106 LEU A CA 1
ATOM 829 C C . LEU A 1 106 ? 18.537 2.715 -10.402 1.00 89.44 106 LEU A C 1
ATOM 831 O O . LEU A 1 106 ? 19.660 2.552 -10.877 1.00 89.44 106 LEU A O 1
ATOM 835 N N . ILE A 1 107 ? 17.552 1.832 -10.583 1.00 87.31 107 ILE A N 1
ATOM 836 C CA . ILE A 1 107 ? 17.698 0.616 -11.392 1.00 87.31 107 ILE A CA 1
ATOM 837 C C . ILE A 1 107 ? 18.081 0.993 -12.825 1.00 87.31 107 ILE A C 1
ATOM 839 O O . ILE A 1 107 ? 19.019 0.418 -13.377 1.00 87.31 107 ILE A O 1
ATOM 843 N N . ASN A 1 108 ? 17.430 1.999 -13.417 1.00 85.81 108 ASN A N 1
ATOM 844 C CA . ASN A 1 108 ? 17.794 2.443 -14.756 1.00 85.81 108 ASN A CA 1
ATOM 845 C C . ASN A 1 108 ? 19.241 2.956 -14.841 1.00 85.81 108 ASN A C 1
ATOM 847 O O . ASN A 1 108 ? 19.967 2.578 -15.759 1.00 85.81 108 ASN A O 1
ATOM 851 N N . MET A 1 109 ? 19.689 3.761 -13.876 1.00 84.81 109 MET A N 1
ATOM 852 C CA . MET A 1 109 ? 21.067 4.261 -13.829 1.00 84.81 109 MET A CA 1
ATOM 853 C C . MET A 1 109 ? 22.098 3.128 -13.742 1.00 84.81 109 MET A C 1
ATOM 855 O O . MET A 1 109 ? 23.144 3.209 -14.385 1.00 84.81 109 MET A O 1
ATOM 859 N N . MET A 1 110 ? 21.797 2.062 -12.995 1.00 84.75 110 MET A N 1
ATOM 860 C CA . MET A 1 110 ? 22.668 0.889 -12.887 1.00 84.75 110 MET A CA 1
ATOM 861 C C . MET A 1 110 ? 22.748 0.107 -14.207 1.00 84.75 110 MET A C 1
ATOM 863 O O . MET A 1 110 ? 23.833 -0.312 -14.607 1.00 84.75 110 MET A O 1
ATOM 867 N N . PHE A 1 111 ? 21.625 -0.046 -14.916 1.00 81.06 111 PHE A N 1
ATOM 868 C CA . PHE A 1 111 ? 21.556 -0.800 -16.174 1.00 81.06 111 PHE A CA 1
ATOM 869 C C . PHE A 1 111 ? 22.078 -0.034 -17.400 1.00 81.06 111 PHE A C 1
ATOM 871 O O . PHE A 1 111 ? 22.604 -0.659 -18.323 1.00 81.06 111 PHE A O 1
ATOM 878 N N . ARG A 1 112 ? 22.021 1.307 -17.402 1.00 72.94 112 ARG A N 1
ATOM 879 C CA . ARG A 1 112 ? 22.552 2.149 -18.496 1.00 72.94 112 ARG A CA 1
ATOM 880 C C . ARG A 1 112 ? 24.049 1.960 -18.758 1.00 72.94 112 ARG A C 1
ATOM 882 O O . ARG A 1 112 ? 24.518 2.326 -19.826 1.00 72.94 112 ARG A O 1
ATOM 889 N N . ARG A 1 113 ? 24.811 1.387 -17.818 1.00 66.44 113 ARG A N 1
ATOM 890 C CA . ARG A 1 113 ? 26.235 1.065 -18.024 1.00 66.44 113 ARG A CA 1
ATOM 891 C C . ARG A 1 113 ? 26.475 -0.176 -18.896 1.00 66.44 113 ARG A C 1
ATOM 893 O O . ARG A 1 113 ? 27.607 -0.371 -19.319 1.00 66.44 113 ARG A O 1
ATOM 900 N N . GLY A 1 114 ? 25.453 -1.004 -19.146 1.00 63.16 114 GLY A N 1
ATOM 901 C CA . GLY A 1 114 ? 25.586 -2.267 -19.886 1.00 63.16 114 GLY A CA 1
ATOM 902 C C . GLY A 1 114 ? 24.760 -2.374 -21.172 1.00 63.16 114 GLY A C 1
ATOM 903 O O . GLY A 1 114 ? 25.162 -3.102 -22.071 1.00 63.16 114 GLY A O 1
ATOM 904 N N . HIS A 1 115 ? 23.630 -1.664 -21.287 1.00 58.97 115 HIS A N 1
ATOM 905 C CA . HIS A 1 115 ? 22.744 -1.709 -22.459 1.00 58.97 115 HIS A CA 1
ATOM 906 C C . HIS A 1 115 ? 22.017 -0.363 -22.659 1.00 58.97 115 HIS A C 1
ATOM 908 O O . HIS A 1 115 ? 21.454 0.176 -21.704 1.00 58.97 115 HIS A O 1
ATOM 914 N N . ASP A 1 116 ? 21.963 0.146 -23.898 1.00 61.47 116 ASP A N 1
ATOM 915 C CA . ASP A 1 116 ? 21.193 1.342 -24.301 1.00 61.47 116 ASP A CA 1
ATOM 916 C C . ASP A 1 116 ? 19.690 1.027 -24.420 1.00 61.47 116 ASP A C 1
ATOM 918 O O . ASP A 1 116 ? 19.073 1.070 -25.484 1.00 61.47 116 ASP A O 1
ATOM 922 N N . ILE A 1 117 ? 19.078 0.657 -23.298 1.00 66.31 117 ILE A N 1
ATOM 923 C CA . ILE A 1 117 ? 17.625 0.522 -23.199 1.00 66.31 117 ILE A CA 1
ATOM 924 C C . ILE A 1 117 ? 17.011 1.877 -22.841 1.00 66.31 117 ILE A C 1
ATOM 926 O O . ILE A 1 117 ? 17.260 2.434 -21.768 1.00 66.31 117 ILE A O 1
ATOM 930 N N . ALA A 1 118 ? 16.190 2.411 -23.747 1.00 72.00 118 ALA A N 1
ATOM 931 C CA . ALA A 1 118 ? 15.434 3.633 -23.511 1.00 72.00 118 ALA A CA 1
ATOM 932 C C . ALA A 1 118 ? 14.484 3.435 -22.318 1.00 72.00 118 ALA A C 1
ATOM 934 O O . ALA A 1 118 ? 13.590 2.589 -22.342 1.00 72.00 118 ALA A O 1
ATOM 935 N N . TYR A 1 119 ? 14.689 4.216 -21.258 1.00 77.06 119 TYR A N 1
ATOM 936 C CA . TYR A 1 119 ? 13.830 4.190 -20.081 1.00 77.06 119 TYR A CA 1
ATOM 937 C C . TYR A 1 119 ? 12.535 4.939 -20.363 1.00 77.06 119 TYR A C 1
ATOM 939 O O . TYR A 1 119 ? 12.522 6.167 -20.445 1.00 77.06 119 TYR A O 1
ATOM 947 N N . VAL A 1 120 ? 11.441 4.198 -20.483 1.00 80.06 120 VAL A N 1
ATOM 948 C CA . VAL A 1 120 ? 10.097 4.768 -20.553 1.00 80.06 120 VAL A CA 1
ATOM 949 C C . VAL A 1 120 ? 9.425 4.517 -19.216 1.00 80.06 120 VAL A C 1
ATOM 951 O O . VAL A 1 120 ? 9.256 3.366 -18.818 1.00 80.06 120 VAL A O 1
ATOM 954 N N . TYR A 1 121 ? 9.061 5.589 -18.508 1.00 79.94 121 TYR A N 1
ATOM 955 C CA . TYR A 1 121 ? 8.373 5.449 -17.230 1.00 79.94 121 TYR A CA 1
ATOM 956 C C . TYR A 1 121 ? 6.954 4.886 -17.448 1.00 79.94 121 TYR A C 1
ATOM 958 O O . TYR A 1 121 ? 6.159 5.503 -18.168 1.00 79.94 12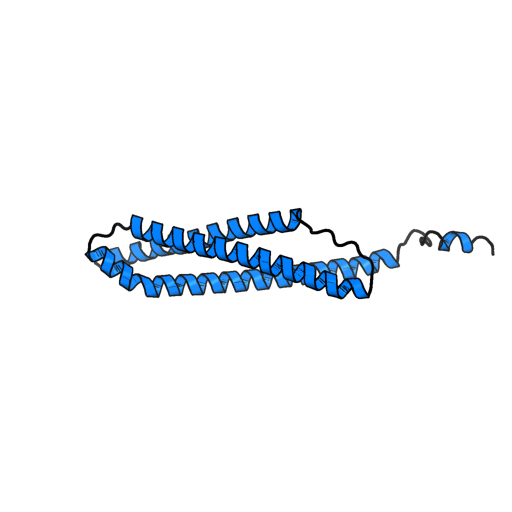1 TYR A O 1
ATOM 966 N N . PRO A 1 122 ? 6.616 3.736 -16.839 1.00 82.75 122 PRO A N 1
ATOM 967 C CA . PRO A 1 122 ? 5.336 3.061 -17.027 1.00 82.75 122 PRO A CA 1
ATOM 968 C C . PRO A 1 122 ? 4.219 3.746 -16.212 1.00 82.75 122 PRO A C 1
ATOM 970 O O . PRO A 1 122 ? 3.835 3.315 -15.125 1.00 82.75 122 PRO A O 1
ATOM 973 N N . PHE A 1 123 ? 3.701 4.871 -16.725 1.00 87.25 123 PHE A N 1
ATOM 974 C CA . PHE A 1 123 ? 2.669 5.672 -16.045 1.00 87.25 123 PHE A CA 1
ATOM 975 C C . PHE A 1 123 ? 1.356 4.912 -15.807 1.00 87.25 123 PHE A C 1
ATOM 977 O O . PHE A 1 123 ? 0.665 5.175 -14.821 1.00 87.25 123 PHE A O 1
ATOM 984 N N . LYS A 1 124 ? 0.991 3.982 -16.698 1.00 89.50 124 LYS A N 1
ATOM 985 C CA . LYS A 1 124 ? -0.277 3.241 -16.604 1.00 89.50 124 LYS A CA 1
ATOM 986 C C . LYS A 1 124 ? -0.254 2.281 -15.418 1.00 89.50 124 LYS A C 1
ATOM 988 O O . LYS A 1 124 ? -1.219 2.175 -14.670 1.00 89.50 124 LYS A O 1
ATOM 993 N N . GLU A 1 125 ? 0.877 1.626 -15.226 1.00 87.44 125 GLU A N 1
ATOM 994 C CA . GLU A 1 125 ? 1.153 0.644 -14.191 1.00 87.44 125 GLU A CA 1
ATOM 995 C C . GLU A 1 125 ? 1.201 1.322 -12.817 1.00 87.44 125 GLU A C 1
ATOM 997 O O . GLU A 1 125 ? 0.601 0.829 -11.858 1.00 87.44 125 GLU A O 1
ATOM 1002 N N . THR A 1 126 ? 1.821 2.505 -12.737 1.00 88.56 126 T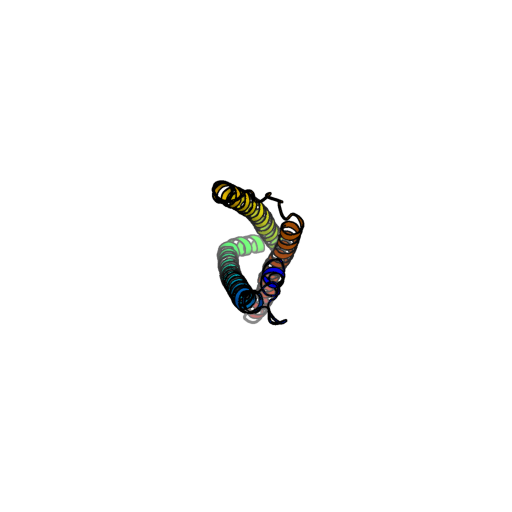HR A N 1
ATOM 1003 C CA . THR A 1 126 ? 1.781 3.346 -11.533 1.00 88.56 126 THR A CA 1
ATOM 1004 C C . THR A 1 126 ? 0.354 3.785 -11.201 1.00 88.56 126 THR A C 1
ATOM 1006 O O . THR A 1 126 ? -0.040 3.754 -10.040 1.00 88.56 126 THR A O 1
ATOM 1009 N N . LEU A 1 127 ? -0.465 4.141 -12.194 1.00 91.94 127 LEU A N 1
ATOM 1010 C CA . LEU A 1 127 ? -1.854 4.528 -11.938 1.00 91.94 127 LEU A CA 1
ATOM 1011 C C . LEU A 1 127 ? -2.685 3.358 -11.385 1.00 91.94 127 LEU A C 1
ATOM 1013 O O . LEU A 1 127 ? -3.439 3.533 -10.428 1.00 91.94 127 LEU A O 1
ATOM 1017 N N . ILE A 1 128 ? -2.519 2.157 -11.948 1.00 90.94 128 ILE A N 1
ATOM 1018 C CA . ILE A 1 128 ? -3.207 0.942 -11.483 1.00 90.94 128 ILE A CA 1
ATOM 1019 C C . ILE A 1 128 ? -2.837 0.629 -10.028 1.00 90.94 128 ILE A C 1
ATOM 1021 O O . ILE A 1 128 ? -3.718 0.296 -9.232 1.00 90.94 128 ILE A O 1
ATOM 1025 N N . SER A 1 129 ? -1.561 0.767 -9.651 1.00 88.88 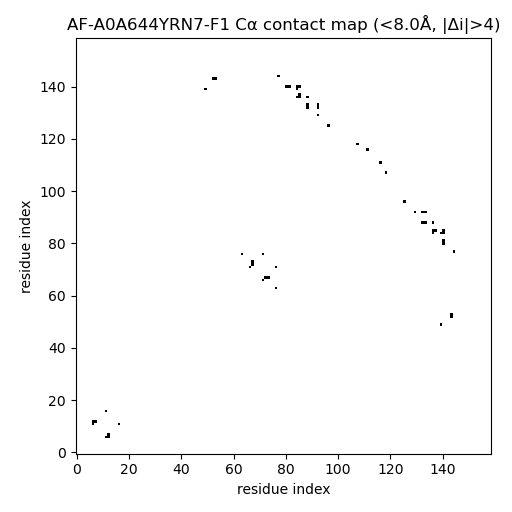129 SER A N 1
ATOM 1026 C CA . SER A 1 129 ? -1.130 0.513 -8.272 1.00 88.88 129 SER A CA 1
ATOM 1027 C C . SER A 1 129 ? -1.713 1.531 -7.291 1.00 88.88 129 SER A C 1
ATOM 1029 O O . SER A 1 129 ? -2.181 1.139 -6.224 1.00 88.88 129 SER A O 1
ATOM 1031 N N . ILE A 1 130 ? -1.791 2.812 -7.666 1.00 90.88 130 ILE A N 1
ATOM 1032 C CA . ILE A 1 130 ? -2.432 3.850 -6.846 1.00 90.88 130 ILE A CA 1
ATOM 1033 C C . ILE A 1 130 ? -3.896 3.494 -6.580 1.00 90.88 130 ILE A C 1
ATOM 1035 O O . ILE A 1 130 ? -4.331 3.505 -5.429 1.00 90.88 130 ILE A O 1
ATOM 1039 N N . VAL A 1 131 ? -4.649 3.127 -7.622 1.00 91.75 131 VAL A N 1
ATOM 1040 C CA . VAL A 1 131 ? -6.056 2.724 -7.475 1.00 91.75 131 VAL A CA 1
ATOM 1041 C C . VAL A 1 131 ? -6.176 1.508 -6.556 1.00 91.75 131 VAL A C 1
ATOM 1043 O O . VAL A 1 131 ? -7.011 1.503 -5.651 1.00 91.75 131 VAL A O 1
ATOM 1046 N N . PHE A 1 132 ? -5.311 0.509 -6.727 1.00 89.44 132 PHE A N 1
ATOM 1047 C CA . PHE A 1 132 ? -5.278 -0.669 -5.863 1.00 89.44 132 PHE A CA 1
ATOM 1048 C C . PHE A 1 132 ? -5.028 -0.305 -4.390 1.00 89.44 132 PHE A C 1
ATOM 1050 O O . PHE A 1 132 ? -5.769 -0.751 -3.513 1.00 89.44 132 PHE A O 1
ATOM 1057 N N . PHE A 1 133 ? -4.049 0.557 -4.102 1.00 87.38 133 PHE A N 1
ATOM 1058 C CA . PHE A 1 133 ? -3.754 1.001 -2.737 1.00 87.38 133 PHE A CA 1
ATOM 1059 C C . PHE A 1 133 ? -4.882 1.827 -2.117 1.00 87.38 133 PHE A C 1
ATOM 1061 O O . PHE A 1 133 ? -5.153 1.671 -0.928 1.00 87.38 133 PHE A O 1
ATOM 1068 N N . ILE A 1 134 ? -5.583 2.654 -2.899 1.00 88.50 134 ILE A N 1
ATOM 1069 C CA . ILE A 1 134 ? -6.771 3.376 -2.422 1.00 88.50 134 ILE A CA 1
ATOM 1070 C C . ILE A 1 134 ? -7.859 2.381 -2.002 1.00 88.50 134 ILE A C 1
ATOM 1072 O O . ILE A 1 134 ? -8.418 2.505 -0.911 1.00 88.50 134 ILE A O 1
ATOM 1076 N N . VAL A 1 135 ? -8.132 1.363 -2.826 1.00 88.50 135 VAL A N 1
ATOM 1077 C CA . VAL A 1 135 ? -9.125 0.322 -2.514 1.00 88.50 135 VAL A CA 1
ATOM 1078 C C . VAL A 1 135 ? -8.739 -0.442 -1.2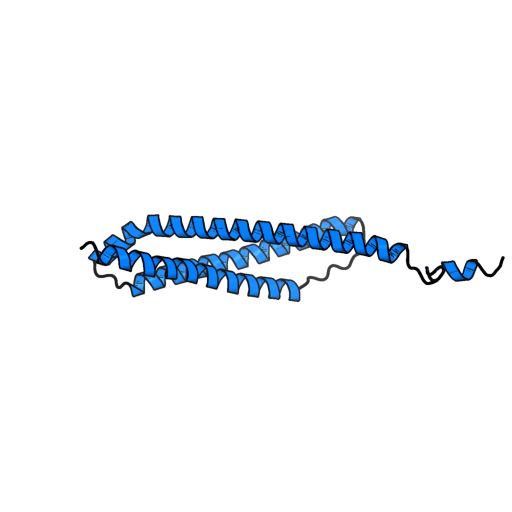45 1.00 88.50 135 VAL A C 1
ATOM 1080 O O . VAL A 1 135 ? -9.580 -0.631 -0.362 1.00 88.50 135 VAL A O 1
ATOM 1083 N N . VAL A 1 136 ? -7.468 -0.830 -1.112 1.00 85.19 136 VAL A N 1
ATOM 1084 C CA . VAL A 1 136 ? -6.953 -1.514 0.084 1.00 85.19 136 VAL A CA 1
ATOM 1085 C C . VAL A 1 136 ? -7.032 -0.616 1.320 1.00 85.19 136 VAL A C 1
ATOM 1087 O O . VAL A 1 136 ? -7.472 -1.082 2.368 1.00 85.19 136 VAL A O 1
ATOM 1090 N N . GLY A 1 137 ? -6.675 0.665 1.210 1.00 83.69 137 GLY A N 1
ATOM 1091 C CA . GLY A 1 137 ? -6.771 1.636 2.303 1.00 83.69 137 GLY A CA 1
ATOM 1092 C C . GLY A 1 137 ? -8.208 1.801 2.798 1.00 83.69 137 GLY A C 1
ATOM 1093 O O . GLY A 1 137 ? -8.473 1.683 3.992 1.00 83.69 137 GLY A O 1
ATOM 1094 N N . ILE A 1 138 ? -9.170 1.958 1.883 1.00 83.19 138 ILE A N 1
ATOM 1095 C CA . ILE A 1 138 ? -10.600 2.031 2.225 1.00 83.19 138 ILE A CA 1
ATOM 1096 C C . ILE A 1 138 ? -11.065 0.737 2.912 1.00 83.19 138 ILE A C 1
ATOM 1098 O O . ILE A 1 138 ? -11.750 0.789 3.939 1.00 83.19 138 ILE A O 1
ATOM 1102 N N . ALA A 1 139 ? -10.673 -0.428 2.388 1.00 83.25 139 ALA A N 1
ATOM 1103 C CA . ALA A 1 139 ? -11.004 -1.718 2.989 1.00 83.25 139 ALA A CA 1
ATOM 1104 C C . ALA A 1 139 ? -10.410 -1.867 4.402 1.00 83.25 139 ALA A C 1
ATOM 1106 O O . ALA A 1 139 ? -11.098 -2.325 5.320 1.00 83.25 139 ALA A O 1
ATOM 1107 N N . ALA A 1 140 ? -9.166 -1.421 4.594 1.00 76.25 140 ALA A N 1
ATOM 1108 C CA . ALA A 1 140 ? -8.465 -1.445 5.871 1.00 76.25 140 ALA A CA 1
ATOM 1109 C C . ALA A 1 140 ? -9.119 -0.534 6.918 1.00 76.25 140 ALA A C 1
ATOM 1111 O O . ALA A 1 140 ? -9.136 -0.896 8.088 1.00 76.25 140 ALA A O 1
ATOM 1112 N N . ILE A 1 141 ? -9.711 0.598 6.520 1.00 73.56 141 ILE A N 1
ATOM 1113 C CA . ILE A 1 141 ? -10.478 1.480 7.420 1.00 73.56 141 ILE A CA 1
ATOM 1114 C C . ILE A 1 141 ? -11.815 0.842 7.810 1.00 73.56 141 ILE A C 1
ATOM 1116 O O . ILE A 1 141 ? -12.263 0.918 8.956 1.00 73.56 141 ILE A O 1
ATOM 1120 N N . TYR A 1 142 ? -12.470 0.191 6.854 1.00 76.44 142 TYR A N 1
ATOM 1121 C CA . TYR A 1 142 ? -13.793 -0.382 7.054 1.00 76.44 142 TYR A CA 1
ATOM 1122 C C . TYR A 1 142 ? -13.788 -1.614 7.978 1.00 76.44 142 TYR A C 1
ATOM 1124 O O . TYR A 1 142 ? -14.739 -1.846 8.733 1.00 76.44 142 TYR A O 1
ATOM 1132 N N . PHE A 1 143 ? -12.703 -2.389 7.964 1.00 70.88 143 PHE A N 1
ATOM 1133 C CA . PHE A 1 143 ? -12.542 -3.602 8.766 1.00 70.88 143 PHE A CA 1
ATOM 1134 C C . PHE A 1 143 ? -12.580 -3.385 10.303 1.00 70.88 143 PHE A C 1
ATOM 1136 O O . PHE A 1 143 ? -13.420 -4.012 10.960 1.00 70.88 143 PHE A O 1
ATOM 1143 N N . PRO A 1 144 ? -11.776 -2.489 10.921 1.00 64.50 144 PRO A N 1
ATOM 1144 C CA . PRO A 1 144 ? -11.805 -2.235 12.366 1.00 64.50 144 PRO A CA 1
ATOM 1145 C C . PRO A 1 144 ? -13.151 -1.662 12.830 1.00 64.50 144 PRO A C 1
ATOM 1147 O O . PRO A 1 144 ? -13.657 -2.039 13.886 1.00 64.50 144 PRO A O 1
ATOM 1150 N N . LEU A 1 145 ? -13.804 -0.830 12.013 1.00 64.19 145 LEU A N 1
ATOM 1151 C CA . LEU A 1 145 ? -15.123 -0.271 12.332 1.00 64.19 145 LEU A CA 1
ATOM 1152 C C . LEU A 1 145 ? -16.222 -1.339 12.416 1.00 64.19 145 LEU A C 1
ATOM 1154 O O . LEU A 1 145 ? -17.165 -1.203 13.202 1.00 64.19 145 LEU A O 1
ATOM 1158 N N . ARG A 1 146 ? -16.108 -2.419 11.632 1.00 64.25 146 ARG A N 1
ATOM 1159 C CA . ARG A 1 146 ? -16.995 -3.586 11.746 1.00 64.25 146 ARG A CA 1
ATOM 1160 C C . ARG A 1 146 ? -16.717 -4.404 13.004 1.00 64.25 146 ARG A C 1
ATOM 1162 O O . ARG A 1 146 ? -17.670 -4.901 13.602 1.00 64.25 146 ARG A O 1
ATOM 1169 N N . LYS A 1 147 ? -15.453 -4.525 13.421 1.00 60.88 147 LYS A N 1
ATOM 1170 C CA . LYS A 1 147 ? -15.070 -5.255 14.640 1.00 60.88 147 LYS A CA 1
ATOM 1171 C C . LYS A 1 147 ? -15.637 -4.584 15.899 1.00 60.88 147 LYS A C 1
ATOM 1173 O O . LYS A 1 147 ? -16.294 -5.246 16.698 1.00 60.88 147 LYS A O 1
ATOM 1178 N N . ILE A 1 148 ? -15.550 -3.255 15.987 1.00 57.94 148 ILE A N 1
ATOM 1179 C CA . ILE A 1 148 ? -16.071 -2.471 17.126 1.00 57.94 148 ILE A CA 1
ATOM 1180 C C . ILE A 1 148 ? -17.599 -2.591 17.273 1.00 57.94 148 ILE A C 1
ATOM 1182 O O . ILE A 1 148 ? -18.122 -2.575 18.388 1.00 57.94 148 ILE A O 1
ATOM 1186 N N . LYS A 1 149 ? -18.347 -2.761 16.171 1.00 54.97 149 LYS A N 1
ATOM 1187 C CA . LYS A 1 149 ? -19.801 -3.000 16.242 1.00 54.97 149 LYS A CA 1
ATOM 1188 C C . LYS A 1 149 ? -20.164 -4.311 16.948 1.00 54.97 149 LYS A C 1
ATOM 1190 O O . LYS A 1 149 ? -21.254 -4.381 17.503 1.00 54.97 149 LYS A O 1
ATOM 1195 N N . LYS A 1 150 ? -19.300 -5.331 16.917 1.00 52.22 150 LYS A N 1
ATOM 1196 C CA . LYS A 1 150 ? -19.585 -6.639 17.528 1.00 52.22 150 LYS A CA 1
ATOM 1197 C C . LYS A 1 150 ? -19.255 -6.670 19.020 1.00 52.22 150 LYS A C 1
ATOM 1199 O O . LYS A 1 150 ? -20.038 -7.217 19.785 1.00 52.22 150 LYS A O 1
ATOM 1204 N N . GLU A 1 151 ? -18.160 -6.040 19.438 1.00 53.56 151 GLU A N 1
ATOM 1205 C CA . GLU A 1 151 ? -17.726 -6.048 20.846 1.00 53.56 151 GLU A CA 1
ATOM 1206 C C . GLU A 1 151 ? -18.667 -5.225 21.752 1.00 53.56 151 GLU A C 1
ATOM 1208 O O . GLU A 1 151 ? -18.993 -5.647 22.858 1.00 53.56 151 GLU A O 1
ATOM 1213 N N . ASN 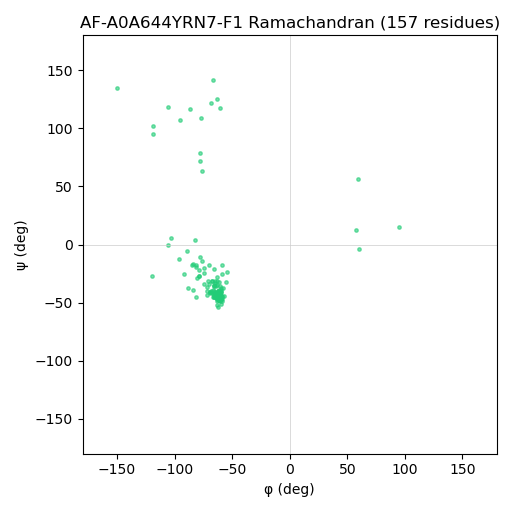A 1 152 ? -19.240 -4.130 21.236 1.00 47.78 152 ASN A N 1
ATOM 1214 C CA . ASN A 1 152 ? -20.248 -3.337 21.957 1.00 47.78 152 ASN A CA 1
ATOM 1215 C C . ASN A 1 152 ? -21.578 -4.080 22.217 1.00 47.78 152 ASN A C 1
ATOM 1217 O O . ASN A 1 152 ? -22.333 -3.663 23.090 1.00 47.78 152 ASN A O 1
ATOM 1221 N N . LEU A 1 153 ? -21.899 -5.138 21.459 1.00 48.59 153 LEU A N 1
ATOM 1222 C CA . LEU A 1 153 ? -23.138 -5.909 21.651 1.00 48.59 153 LEU A CA 1
ATOM 1223 C C . LEU A 1 153 ? -23.025 -6.937 22.786 1.00 48.59 153 LEU A C 1
ATOM 1225 O O . LEU A 1 153 ? -24.050 -7.378 23.297 1.00 48.59 153 LEU A O 1
ATOM 1229 N N . LEU A 1 154 ? -21.804 -7.310 23.180 1.00 50.56 154 LEU A N 1
ATOM 1230 C CA . LEU A 1 154 ? -21.564 -8.228 24.296 1.00 50.56 154 LEU A CA 1
ATOM 1231 C C . LEU A 1 154 ? -21.456 -7.468 25.621 1.00 50.56 154 LEU A C 1
ATOM 1233 O O . LEU A 1 154 ? -22.029 -7.894 26.615 1.00 50.56 154 LEU A O 1
ATOM 1237 N N . GLN A 1 155 ? -20.836 -6.286 25.607 1.00 44.75 155 GLN A N 1
ATOM 1238 C CA . GLN A 1 155 ? -20.653 -5.468 26.810 1.00 44.75 155 GLN A CA 1
ATOM 1239 C C . GLN A 1 155 ? -21.961 -4.843 27.345 1.00 44.75 155 GLN A C 1
ATOM 1241 O O . GLN A 1 155 ? -22.017 -4.444 28.500 1.00 44.75 155 GLN A O 1
ATOM 1246 N N . TYR A 1 156 ? -23.023 -4.777 26.529 1.00 46.50 156 TYR A N 1
ATOM 1247 C CA . TYR A 1 156 ? -24.354 -4.298 26.945 1.00 46.50 156 TYR A CA 1
ATOM 1248 C C . TYR A 1 156 ? -25.262 -5.416 27.493 1.00 46.50 156 TYR A C 1
ATOM 1250 O O . TYR A 1 156 ? -26.374 -5.139 27.917 1.00 46.50 156 TYR A O 1
ATOM 1258 N N . LYS A 1 157 ? -24.835 -6.687 27.438 1.00 34.78 157 LYS A N 1
ATOM 1259 C CA . LYS A 1 157 ? -25.602 -7.822 27.984 1.00 34.78 157 LYS A CA 1
ATOM 1260 C C . LYS A 1 157 ? -25.179 -8.224 29.400 1.00 34.78 157 LYS A C 1
ATOM 1262 O O . LYS A 1 157 ? -25.880 -9.020 30.013 1.00 34.78 157 LYS A O 1
ATOM 1267 N N . GLU A 1 158 ? -24.048 -7.715 29.885 1.00 40.06 158 GLU A N 1
ATOM 1268 C CA . GLU A 1 158 ? -23.507 -8.004 31.224 1.00 40.06 158 GLU A CA 1
ATOM 1269 C C . GLU A 1 158 ? -23.733 -6.874 32.249 1.00 40.06 158 GLU A C 1
ATOM 1271 O O . GLU A 1 158 ? -23.258 -6.980 33.376 1.00 40.06 158 GLU A O 1
ATOM 1276 N N . TYR A 1 159 ? -24.478 -5.823 31.891 1.00 40.56 159 TYR A N 1
ATOM 1277 C CA . TYR A 1 159 ? -24.981 -4.775 32.794 1.00 40.56 159 TYR A CA 1
ATOM 1278 C C . TYR A 1 159 ? -26.485 -4.602 32.591 1.00 40.56 159 TYR A C 1
ATOM 1280 O O . TYR A 1 159 ? -27.167 -4.261 33.582 1.00 40.56 159 TYR A O 1
#

Secondary structure (DSSP, 8-state):
--TTSHHHHSS-STT--HHHHHHHHHHHHHHHHHHHHHHHHHHHHHHHHHHHHHHHHHHHHHHHHHHHHTT--HHHHHHHHHHHHHHHHHHHHHHHHHHHHHHHHHHHHHHTTT--------HHHHHHHHHHHHHHHHHHHHHHHHHHHHHHHHHTS--

Sequence (159 aa):
MKQWRGCYEEGKVGGYTIFDEKSDKYIKFGKLFYFSVIAFITIISMANVFNVVNTNVILRSKELALLSVVGASRNSIKKIMYLEGMLYSIIGIIYGIVIGGISSILINMMFRRGHDIAYVYPFKETLISIVFFIVVGIAAIYFPLRKIKKENLLQYKEY

Foldseek 3Di:
DVPVVVCVVVCDDPPDNVVVVVVVVVVVVVVVVVVVVVVVVVVVVLVVLLVVLVVVCVVCVVVVVVVVVVPDDPVVVLVVLLVVLVVVLVVVLVCCCVVVVVVLVVVVVVCVVPDPDDDDPPVVVNVVVNVVSVVVSVVSSVVVVVVVVVVVVVVVVVD

Radius of gyration: 26.86 Å; Cα contacts (8 Å, |Δi|>4): 30; chains: 1; bounding box: 52×41×84 Å

Nearest PDB structures (foldseek):
  5f4y-assembly1_A  TM=3.174E-01  e=9.811E+00  Homo sapiens

Organism: NCBI:txid1076179

Mean predicted aligned error: 12.01 Å

InterPro domains:
  IPR003838 ABC3 transporter permease, C-terminal [PF02687] (36-152)
  IPR050250 Macrolide Exporter MacB [PTHR30572] (39-152)

pLDDT: mean 76.96, std 14.88, range [34.78, 96.69]